Protein AF-A0A8R1EJT0-F1 (afdb_monomer_lite)

Sequence (154 aa):
MTALSTNGKTTNGVEKHENGNHANGTKNETNGTALKPVYYTPPQNLDTFELTLRKHFEDKHNLKFANYREFHRFTCDNYGSFWEDLLKISDVKLHQQYNNVINHNLKINERPKWFNGATLNYTENVIERGVAADVAVLYASMLFLLEEVPTVKI

InterPro domains:
  IPR032387 Acetyl-coenzyme A synthetase, N-terminal domain [PF16177] (68-126)
  IPR042099 ANL, N-terminal domain [G3DSA:3.40.50.12780] (47-143)

Secondary structure (DSSP, 8-state):
----------------------------------PPP------TT---HHHHHHHHHHHHHT---SSHHHHHHHHHHTHHHHHHHHHHHTT---SB--SBS--TT--TTS-PPSSBT-B--HHHHHHTT--TTS-S-----GGGGSS-------

Foldseek 3Di:
DDDDDDDDDDDDDDDDDDDDDDDDDDDDDPPDPPPDDDPDDDDPPDPDPVVVLLVVCCVVVVHDDPDPVRVVVCCVVPVQVSVVVVCVVLVADWPWFAPGQWDPPDDPPDDIDGRHGTDHDPCCSLPVPDDPPDDPDDDDDPVVPPPDDPPPDD

Radius of gyration: 31.58 Å; chains: 1; bounding box: 68×95×69 Å

Organism: Caenorhabditis japonica (NCBI:txid281687)

pLDDT: mean 75.42, std 24.71, range [24.45, 97.25]

Structure (mmCIF, N/CA/C/O backbone):
data_AF-A0A8R1EJT0-F1
#
_entry.id   AF-A0A8R1EJT0-F1
#
loop_
_atom_site.group_PDB
_atom_site.id
_atom_site.type_symbol
_atom_site.label_atom_id
_atom_site.label_alt_id
_atom_site.label_comp_id
_atom_site.label_asym_id
_atom_site.label_entity_id
_atom_site.label_seq_id
_atom_site.pdbx_PDB_ins_code
_atom_site.Cartn_x
_atom_site.Cartn_y
_atom_site.Cartn_z
_atom_site.occupancy
_atom_site.B_iso_or_equiv
_atom_site.auth_seq_id
_atom_site.auth_comp_id
_atom_site.auth_asym_id
_atom_site.auth_atom_id
_atom_site.pdbx_PDB_model_num
ATOM 1 N N . MET A 1 1 ? -24.816 42.296 43.179 1.00 37.84 1 MET A N 1
ATOM 2 C CA . MET A 1 1 ? -23.412 42.510 42.778 1.00 37.84 1 MET A CA 1
ATOM 3 C C . MET A 1 1 ? -23.422 42.816 41.294 1.00 37.84 1 MET A C 1
ATOM 5 O O . MET A 1 1 ? -23.611 41.903 40.505 1.00 37.84 1 MET A O 1
ATOM 9 N N . THR A 1 2 ? -23.337 44.094 40.934 1.00 25.48 2 THR A N 1
ATOM 10 C CA . THR A 1 2 ? -23.424 44.560 39.544 1.00 25.48 2 THR A CA 1
ATOM 11 C C . THR A 1 2 ? -22.158 45.344 39.240 1.00 25.48 2 THR A C 1
ATOM 13 O O . THR A 1 2 ? -21.732 46.162 40.053 1.00 25.48 2 THR A O 1
ATOM 16 N N . ALA A 1 3 ? -21.536 44.999 38.115 1.00 28.27 3 ALA A N 1
ATOM 17 C CA . ALA A 1 3 ? -20.216 45.439 37.692 1.00 28.27 3 ALA A CA 1
ATOM 18 C C . ALA A 1 3 ? -20.128 46.954 37.453 1.00 28.27 3 ALA A C 1
ATOM 20 O O . ALA A 1 3 ? -21.074 47.588 36.985 1.00 28.27 3 ALA A O 1
ATOM 21 N N . LEU A 1 4 ? -18.949 47.494 37.761 1.00 25.73 4 LEU A N 1
ATOM 22 C CA . LEU A 1 4 ? -18.550 48.881 37.583 1.00 25.73 4 LEU A CA 1
ATOM 23 C C . LEU A 1 4 ? -17.597 49.028 36.390 1.00 25.73 4 LEU A C 1
ATOM 25 O O . LEU A 1 4 ? -16.643 48.273 36.242 1.00 25.73 4 LEU A O 1
ATOM 29 N N . SER A 1 5 ? -17.837 50.127 35.680 1.00 30.00 5 SER A N 1
ATOM 30 C CA . SER A 1 5 ? -16.864 51.083 35.148 1.00 30.00 5 SER A CA 1
ATOM 31 C C . SER A 1 5 ? -16.135 50.811 33.827 1.00 30.00 5 SER A C 1
ATOM 33 O O . SER A 1 5 ? -15.171 50.066 33.701 1.00 30.00 5 SER A O 1
ATOM 35 N N . THR A 1 6 ? -16.596 51.624 32.886 1.00 28.89 6 THR A N 1
ATOM 36 C CA . THR A 1 6 ? -16.043 52.183 31.654 1.00 28.89 6 THR A CA 1
ATOM 37 C C . THR A 1 6 ? -14.647 52.837 31.717 1.00 28.89 6 THR A C 1
ATOM 39 O O . THR A 1 6 ? -14.266 53.385 32.750 1.00 28.89 6 THR A O 1
ATOM 42 N N . ASN A 1 7 ? -14.063 52.955 30.508 1.00 30.73 7 ASN A N 1
ATOM 43 C CA . ASN A 1 7 ? -13.291 54.071 29.905 1.00 30.73 7 ASN A CA 1
ATOM 44 C C . ASN A 1 7 ? -11.773 53.917 29.690 1.00 30.73 7 ASN A C 1
ATOM 46 O O . ASN A 1 7 ? -11.015 53.674 30.620 1.00 30.73 7 ASN A O 1
ATOM 50 N N . GLY A 1 8 ? -11.340 54.249 28.460 1.00 29.20 8 GLY A N 1
ATOM 51 C CA . GLY A 1 8 ? -9.993 54.762 28.169 1.00 29.20 8 GLY A CA 1
ATOM 52 C C . GLY A 1 8 ? -9.434 54.382 26.791 1.00 29.20 8 GLY A C 1
ATOM 53 O O . GLY A 1 8 ? -9.076 53.237 26.569 1.00 29.20 8 GLY A O 1
ATOM 54 N N . LYS A 1 9 ? -9.333 55.354 25.878 1.00 31.62 9 LYS A N 1
ATOM 55 C CA . LYS A 1 9 ? -8.861 55.277 24.480 1.00 31.62 9 LYS A CA 1
ATOM 56 C C . LYS A 1 9 ? -7.636 56.187 24.324 1.00 31.62 9 LYS A C 1
ATOM 58 O O . LYS A 1 9 ? -7.775 57.326 24.740 1.00 31.62 9 LYS A O 1
ATOM 63 N N . THR A 1 10 ? -6.558 55.750 23.656 1.00 26.84 10 THR A N 1
ATOM 64 C CA . THR A 1 10 ? -5.553 56.562 22.899 1.00 26.84 10 THR A CA 1
ATOM 65 C C . THR A 1 10 ? -4.544 55.605 22.216 1.00 26.84 10 THR A C 1
ATOM 67 O O . THR A 1 10 ? -3.967 54.761 22.884 1.00 26.84 10 THR A O 1
ATOM 70 N N . THR A 1 11 ? -4.548 55.416 20.888 1.00 28.81 11 THR A N 1
ATOM 71 C CA . THR A 1 11 ? -3.907 56.159 19.765 1.00 28.81 11 THR A CA 1
ATOM 72 C C . THR A 1 11 ? -2.420 55.867 19.487 1.00 28.81 11 THR A C 1
ATOM 74 O O . THR A 1 11 ? -1.559 56.288 20.246 1.00 28.81 11 THR A O 1
ATOM 77 N N . ASN A 1 12 ? -2.208 55.336 18.270 1.00 25.70 12 ASN A N 1
ATOM 78 C CA . ASN A 1 12 ? -1.212 55.692 17.240 1.00 25.70 12 ASN A CA 1
ATOM 79 C C . ASN A 1 12 ? 0.256 55.239 17.348 1.00 25.70 12 ASN A C 1
ATOM 81 O O . ASN A 1 12 ? 0.935 55.491 18.333 1.00 25.70 12 ASN A O 1
ATOM 85 N N . GLY A 1 13 ? 0.764 54.727 16.216 1.00 26.70 13 GLY A N 1
ATOM 86 C CA . GLY A 1 13 ? 2.193 54.692 15.886 1.00 26.70 13 GLY A CA 1
ATOM 87 C C . GLY A 1 13 ? 2.561 53.631 14.846 1.00 26.70 13 GLY A C 1
ATOM 88 O O . GLY A 1 13 ? 2.848 52.498 15.205 1.00 26.70 13 GLY A O 1
ATOM 89 N N . VAL A 1 14 ? 2.539 53.993 13.562 1.00 35.19 14 VAL A N 1
ATOM 90 C CA . VAL A 1 14 ? 3.123 53.226 12.447 1.00 35.19 14 VAL A CA 1
ATOM 91 C C . VAL A 1 14 ? 4.575 53.668 12.281 1.00 35.19 14 VAL A C 1
ATOM 93 O O . VAL A 1 14 ? 4.779 54.851 12.038 1.00 35.19 14 VAL A O 1
ATOM 96 N N . GLU A 1 15 ? 5.543 52.748 12.290 1.00 28.50 15 GLU A N 1
ATOM 97 C CA . GLU A 1 15 ? 6.862 52.961 11.672 1.00 28.50 15 GLU A CA 1
ATOM 98 C C . GLU A 1 15 ? 7.342 51.687 10.958 1.00 28.50 15 GLU A C 1
ATOM 100 O O . GLU A 1 15 ? 7.392 50.595 11.523 1.00 28.50 15 GLU A O 1
ATOM 105 N N . LYS A 1 16 ? 7.662 51.852 9.670 1.00 33.62 16 LYS A N 1
ATOM 106 C CA . LYS A 1 16 ? 8.432 50.918 8.844 1.00 33.62 16 LYS A CA 1
ATOM 107 C C . LYS A 1 16 ? 9.913 51.236 9.040 1.00 33.62 16 LYS A C 1
ATOM 109 O O . LYS A 1 16 ? 10.261 52.407 8.958 1.00 33.62 16 LYS A O 1
ATOM 114 N N . HIS A 1 17 ? 10.774 50.225 9.134 1.00 30.70 17 HIS A N 1
ATOM 115 C CA . HIS A 1 17 ? 12.192 50.372 8.800 1.00 30.70 17 HIS A CA 1
ATOM 116 C C . HIS A 1 17 ? 12.691 49.165 7.997 1.00 30.70 17 HIS A C 1
ATOM 118 O O . HIS A 1 17 ? 12.421 48.012 8.327 1.00 30.70 17 HIS A O 1
ATOM 124 N N . GLU A 1 18 ? 13.361 49.490 6.893 1.00 24.45 18 GLU A N 1
ATOM 125 C CA . GLU A 1 18 ? 13.979 48.603 5.913 1.00 24.45 18 GLU A CA 1
ATOM 126 C C . GLU A 1 18 ? 15.322 48.019 6.390 1.00 24.45 18 GLU A C 1
ATOM 128 O O . GLU A 1 18 ? 15.986 48.585 7.252 1.00 24.45 18 GLU A O 1
ATOM 133 N N . ASN A 1 19 ? 15.710 46.925 5.723 1.00 28.59 19 ASN A N 1
ATOM 134 C CA . ASN A 1 19 ? 17.057 46.480 5.333 1.00 28.59 19 ASN A CA 1
ATOM 135 C C . ASN A 1 19 ? 18.242 46.548 6.312 1.00 28.59 19 ASN A C 1
ATOM 137 O O . ASN A 1 19 ? 18.721 47.607 6.702 1.00 28.59 19 ASN A O 1
ATOM 141 N N . GLY A 1 20 ? 18.893 45.392 6.471 1.00 26.92 20 GLY A N 1
ATOM 142 C CA . GLY A 1 20 ? 20.286 45.321 6.903 1.00 26.92 20 GLY A CA 1
ATOM 143 C C . GLY A 1 20 ? 20.813 43.892 6.966 1.00 26.92 20 GLY A C 1
ATOM 144 O O . GLY A 1 20 ? 20.630 43.204 7.964 1.00 26.92 20 GLY A O 1
ATOM 145 N N . ASN A 1 21 ? 21.496 43.454 5.906 1.00 37.09 21 ASN A N 1
ATOM 146 C CA . ASN A 1 21 ? 22.377 42.288 5.936 1.00 37.09 21 ASN A CA 1
ATOM 147 C C . ASN A 1 21 ? 23.442 42.470 7.028 1.00 37.09 21 ASN A C 1
ATOM 149 O O . ASN A 1 21 ? 24.208 43.429 6.969 1.00 37.09 21 ASN A O 1
ATOM 153 N N . HIS A 1 22 ? 23.566 41.514 7.949 1.00 33.09 22 HIS A N 1
ATOM 154 C CA . HIS A 1 22 ? 24.769 41.360 8.764 1.00 33.09 22 HIS A CA 1
ATOM 155 C C . HIS A 1 22 ? 25.346 39.959 8.586 1.00 33.09 22 HIS A C 1
ATOM 157 O O . HIS A 1 22 ? 24.772 38.951 8.995 1.00 33.09 22 HIS A O 1
ATOM 163 N N . ALA A 1 23 ? 26.502 39.935 7.927 1.00 29.17 23 ALA A N 1
ATOM 164 C CA . ALA A 1 23 ? 27.383 38.794 7.816 1.00 29.17 23 ALA A CA 1
ATOM 165 C C . ALA A 1 23 ? 27.968 38.397 9.184 1.00 29.17 23 ALA A C 1
ATOM 167 O O . ALA A 1 23 ? 28.240 39.248 10.027 1.00 29.17 23 ALA A O 1
ATOM 168 N N . ASN A 1 24 ? 28.192 37.088 9.323 1.00 31.44 24 ASN A N 1
ATOM 169 C CA . ASN A 1 24 ? 29.174 36.396 10.160 1.00 31.44 24 ASN A CA 1
ATOM 170 C C . ASN A 1 24 ? 29.515 36.981 11.542 1.00 31.44 24 ASN A C 1
ATOM 172 O O . ASN A 1 24 ? 30.396 37.823 11.695 1.00 31.44 24 ASN A O 1
ATOM 176 N N . GLY A 1 25 ? 28.938 36.354 12.568 1.00 29.42 25 GLY A N 1
ATOM 177 C CA . GLY A 1 25 ? 29.491 36.305 13.915 1.00 29.42 25 GLY A CA 1
ATOM 178 C C . GLY A 1 25 ? 29.715 34.855 14.326 1.00 29.42 25 GLY A C 1
ATOM 179 O O . GLY A 1 25 ? 28.803 34.201 14.823 1.00 29.42 25 GLY A O 1
ATOM 180 N N . THR A 1 26 ? 30.932 34.359 14.111 1.00 38.00 26 THR A N 1
ATOM 181 C CA . THR A 1 26 ? 31.453 33.114 14.679 1.00 38.00 26 THR A CA 1
ATOM 182 C C . THR A 1 26 ? 31.244 33.104 16.193 1.00 38.00 26 THR A C 1
ATOM 184 O O . THR A 1 26 ? 31.891 33.858 16.919 1.00 38.00 26 THR A O 1
ATOM 187 N N . LYS A 1 27 ? 30.385 32.210 16.686 1.00 33.44 27 LYS A N 1
ATOM 188 C CA . LYS A 1 27 ? 30.494 31.670 18.042 1.00 33.44 27 LYS A CA 1
ATOM 189 C C . LYS A 1 27 ? 30.604 30.159 17.927 1.00 33.44 27 LYS A C 1
ATOM 191 O O . LYS A 1 27 ? 29.633 29.454 17.680 1.00 33.44 27 LYS A O 1
ATOM 196 N N . ASN A 1 28 ? 31.849 29.710 18.035 1.00 39.47 28 ASN A N 1
ATOM 197 C CA . ASN A 1 28 ? 32.220 28.318 18.188 1.00 39.47 28 ASN A CA 1
ATOM 198 C C . ASN A 1 28 ? 31.684 27.833 19.534 1.00 39.47 28 ASN A C 1
ATOM 200 O O . ASN A 1 28 ? 32.289 28.095 20.571 1.00 39.47 28 ASN A O 1
ATOM 204 N N . GLU A 1 29 ? 30.563 27.123 19.516 1.00 35.47 29 GLU A N 1
ATOM 205 C CA . GLU A 1 29 ? 30.185 26.246 20.615 1.00 35.47 29 GLU A CA 1
ATOM 206 C C . GLU A 1 29 ? 30.567 24.824 20.216 1.00 35.47 29 GLU A C 1
ATOM 208 O O . GLU A 1 29 ? 29.849 24.106 19.521 1.00 35.47 29 GLU A O 1
ATOM 213 N N . THR A 1 30 ? 31.777 24.441 20.622 1.00 43.94 30 THR A N 1
ATOM 214 C CA . THR A 1 30 ? 32.255 23.061 20.652 1.00 43.94 30 THR A CA 1
ATOM 215 C C . THR A 1 30 ? 31.395 22.249 21.615 1.00 43.94 30 THR A C 1
ATOM 217 O O . THR A 1 30 ? 31.773 22.028 22.760 1.00 43.94 30 THR A O 1
ATOM 220 N N . ASN A 1 31 ? 30.247 21.777 21.140 1.00 40.84 31 ASN A N 1
ATOM 221 C CA . ASN A 1 31 ? 29.556 20.636 21.721 1.00 40.84 31 ASN A CA 1
ATOM 222 C C . ASN A 1 31 ? 29.753 19.460 20.771 1.00 40.84 31 ASN A C 1
ATOM 224 O O . ASN A 1 31 ? 29.062 19.317 19.762 1.00 40.84 31 ASN A O 1
ATOM 228 N N . GLY A 1 32 ? 30.775 18.660 21.085 1.00 49.31 32 GLY A N 1
ATOM 229 C CA . GLY A 1 32 ? 31.152 17.449 20.370 1.00 49.31 32 GLY A CA 1
ATOM 230 C C . GLY A 1 32 ? 30.009 16.445 20.338 1.00 49.31 32 GLY A C 1
ATOM 231 O O . GLY A 1 32 ? 29.935 15.536 21.156 1.00 49.31 32 GLY A O 1
ATOM 232 N N . THR A 1 33 ? 29.134 16.588 19.352 1.00 49.78 33 THR A N 1
ATOM 233 C CA . THR A 1 33 ? 28.289 15.496 18.892 1.00 49.78 33 THR A CA 1
ATOM 234 C C . THR A 1 33 ? 29.097 14.834 17.793 1.00 49.78 33 THR A C 1
ATOM 236 O O . THR A 1 33 ? 29.137 15.341 16.674 1.00 49.78 33 THR A O 1
ATOM 239 N N . ALA A 1 34 ? 29.837 13.774 18.128 1.00 62.59 34 ALA A N 1
ATOM 240 C CA . ALA A 1 34 ? 30.530 12.970 17.129 1.00 62.59 34 ALA A CA 1
ATOM 241 C C . ALA A 1 34 ? 29.532 12.655 16.005 1.00 62.59 34 ALA A C 1
ATOM 243 O O . ALA A 1 34 ? 28.503 12.018 16.250 1.00 62.59 34 ALA A O 1
ATOM 244 N N . LEU A 1 35 ? 29.782 13.194 14.806 1.00 67.75 35 LEU A N 1
ATOM 245 C CA . LEU A 1 35 ? 28.913 12.984 13.655 1.00 67.75 35 LEU A CA 1
ATOM 246 C C . LEU A 1 35 ? 28.804 11.473 13.458 1.00 67.75 35 LEU A C 1
ATOM 248 O O . LEU A 1 35 ? 29.816 10.796 13.269 1.00 67.75 35 LEU A O 1
ATOM 252 N N . LYS A 1 36 ? 27.585 10.934 13.578 1.00 76.62 36 LYS A N 1
ATOM 253 C CA . LYS A 1 36 ? 27.348 9.509 13.337 1.00 76.62 36 LYS A CA 1
ATOM 254 C C . LYS A 1 36 ? 27.870 9.184 11.934 1.00 76.62 36 LYS A C 1
ATOM 256 O O . LYS A 1 36 ? 27.501 9.905 11.003 1.00 76.62 36 LYS A O 1
ATOM 261 N N . PRO A 1 37 ? 28.710 8.149 11.762 1.00 81.00 37 PRO A N 1
ATOM 262 C CA . PRO A 1 37 ? 29.232 7.821 10.447 1.00 81.00 37 PRO A CA 1
ATOM 263 C C . PRO A 1 37 ? 28.065 7.477 9.519 1.00 81.00 37 PRO A C 1
ATOM 265 O O . PRO A 1 37 ? 27.241 6.612 9.818 1.00 81.00 37 PRO A O 1
ATOM 268 N N . VAL A 1 38 ? 27.978 8.196 8.402 1.00 86.88 38 VAL A N 1
ATOM 269 C CA . VAL A 1 38 ? 27.057 7.865 7.316 1.00 86.88 38 VAL A CA 1
ATOM 270 C C . VAL A 1 38 ? 27.679 6.698 6.562 1.00 86.88 38 VAL A C 1
ATOM 272 O O . VAL A 1 38 ? 28.708 6.855 5.913 1.00 86.88 38 VAL A O 1
ATOM 275 N N . TYR A 1 39 ? 27.080 5.516 6.689 1.00 91.12 39 TYR A N 1
ATOM 276 C CA . TYR A 1 39 ? 27.604 4.294 6.072 1.00 91.12 39 TYR A CA 1
ATOM 277 C C . TYR A 1 39 ? 27.327 4.217 4.566 1.00 91.12 39 TYR A C 1
ATOM 279 O O . TYR A 1 39 ? 28.081 3.586 3.833 1.00 91.12 39 TYR A O 1
ATOM 287 N N . TYR A 1 40 ? 26.246 4.846 4.104 1.00 90.25 40 TYR A N 1
ATOM 288 C CA . TYR A 1 40 ? 25.827 4.834 2.709 1.00 90.25 40 TYR A CA 1
ATOM 289 C C . TYR A 1 40 ? 24.906 6.019 2.421 1.00 90.25 40 TYR A C 1
ATOM 291 O O . TYR A 1 40 ? 24.058 6.361 3.249 1.00 90.25 40 TYR A O 1
ATOM 299 N N . THR A 1 41 ? 25.039 6.590 1.225 1.00 87.19 41 THR A N 1
ATOM 300 C CA . THR A 1 41 ? 24.125 7.605 0.700 1.00 87.19 41 THR A CA 1
ATOM 301 C C . THR A 1 41 ? 23.587 7.122 -0.642 1.00 87.19 41 THR A C 1
ATOM 303 O O . THR A 1 41 ? 24.387 6.817 -1.531 1.00 87.19 41 THR A O 1
ATOM 306 N N . PRO A 1 42 ? 22.258 7.047 -0.816 1.00 86.50 42 PRO A N 1
ATOM 307 C CA . PRO A 1 42 ? 21.681 6.650 -2.088 1.00 86.50 42 PRO A CA 1
ATOM 308 C C . PRO A 1 42 ? 21.972 7.698 -3.179 1.00 86.50 42 PRO A C 1
ATOM 310 O O . PRO A 1 42 ? 22.068 8.897 -2.884 1.00 86.50 42 PRO A O 1
ATOM 313 N N . PRO A 1 43 ? 22.103 7.274 -4.447 1.00 87.50 43 PRO A N 1
ATOM 314 C CA . PRO A 1 43 ? 22.230 8.199 -5.567 1.00 87.50 43 PRO A CA 1
ATOM 315 C C . PRO A 1 43 ? 21.010 9.130 -5.662 1.00 87.50 43 PRO A C 1
ATOM 317 O O . PRO A 1 43 ? 19.888 8.743 -5.349 1.00 87.50 43 PRO A O 1
ATOM 320 N N . GLN A 1 44 ? 21.238 10.377 -6.083 1.00 79.88 44 GLN A N 1
ATOM 321 C CA . GLN A 1 44 ? 20.235 11.453 -6.009 1.00 79.88 44 GLN A CA 1
ATOM 322 C C . GLN A 1 44 ? 19.108 11.337 -7.048 1.00 79.88 44 GLN A C 1
ATOM 324 O O . GLN A 1 44 ? 18.016 11.844 -6.823 1.00 79.88 44 GLN A O 1
ATOM 329 N N . ASN A 1 45 ? 19.354 10.647 -8.164 1.00 82.25 45 ASN A N 1
ATOM 330 C CA . ASN A 1 45 ? 18.430 10.569 -9.302 1.00 82.25 45 ASN A CA 1
ATOM 331 C C . ASN A 1 45 ? 17.723 9.211 -9.378 1.00 82.25 45 ASN A C 1
ATOM 333 O O . ASN A 1 45 ? 17.574 8.641 -10.457 1.00 82.25 45 ASN A O 1
ATOM 337 N N . LEU A 1 46 ? 17.356 8.650 -8.227 1.00 83.12 46 LEU A N 1
ATOM 338 C CA . LEU A 1 46 ? 16.586 7.415 -8.196 1.00 83.12 46 LEU A CA 1
ATOM 339 C C . LEU A 1 46 ? 15.117 7.725 -8.440 1.00 83.12 46 LEU A C 1
ATOM 341 O O . LEU A 1 46 ? 14.511 8.469 -7.674 1.00 83.12 46 LEU A O 1
ATOM 345 N N . ASP A 1 47 ? 14.545 7.102 -9.464 1.00 85.25 47 ASP A N 1
ATOM 346 C CA . ASP A 1 47 ? 13.099 6.962 -9.555 1.00 85.25 47 ASP A CA 1
ATOM 347 C C . ASP A 1 47 ? 12.691 5.763 -8.700 1.00 85.25 47 ASP A C 1
ATOM 349 O O . ASP A 1 47 ? 12.930 4.605 -9.049 1.00 85.25 47 ASP A O 1
ATOM 353 N N . THR A 1 48 ? 12.178 6.048 -7.506 1.00 89.50 48 THR A N 1
ATOM 354 C CA . THR A 1 48 ? 11.703 5.014 -6.594 1.00 89.50 48 THR A CA 1
ATOM 355 C C . THR A 1 48 ? 10.186 4.985 -6.603 1.00 89.50 48 THR A C 1
ATOM 357 O O . THR A 1 48 ? 9.507 6.008 -6.734 1.00 89.50 48 THR A O 1
ATOM 360 N N . PHE A 1 49 ? 9.635 3.797 -6.364 1.00 88.69 49 PHE A N 1
ATOM 361 C CA . PHE A 1 49 ? 8.198 3.656 -6.176 1.00 88.69 49 PHE A CA 1
ATOM 362 C C . PHE A 1 49 ? 7.684 4.516 -5.009 1.00 88.69 49 PHE A C 1
ATOM 364 O O . PHE A 1 49 ? 6.570 5.021 -5.080 1.00 88.69 49 PHE A O 1
ATOM 371 N N . GLU A 1 50 ? 8.498 4.755 -3.969 1.00 90.56 50 GLU A N 1
ATOM 372 C CA . GLU A 1 50 ? 8.136 5.673 -2.880 1.00 90.56 50 GLU A CA 1
ATOM 373 C C . GLU A 1 50 ? 7.912 7.100 -3.379 1.00 90.56 50 GLU A C 1
ATOM 375 O O . GLU A 1 50 ? 6.916 7.702 -2.992 1.00 90.56 50 GLU A O 1
ATOM 380 N N . LEU A 1 51 ? 8.769 7.628 -4.259 1.00 90.12 51 LEU A N 1
ATOM 381 C CA . LEU A 1 51 ? 8.602 8.978 -4.808 1.00 90.12 51 LE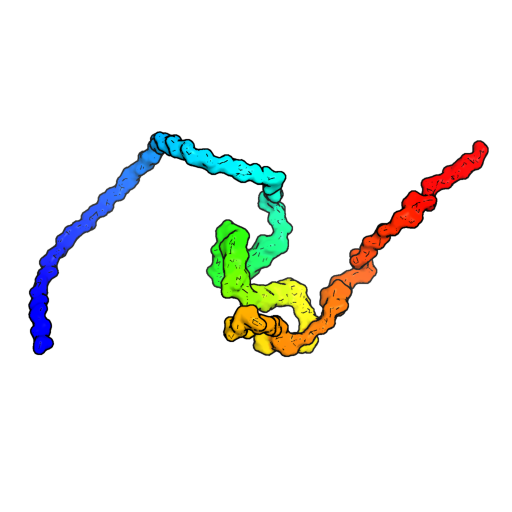U A CA 1
ATOM 382 C C . LEU A 1 51 ? 7.331 9.086 -5.651 1.00 90.12 51 LEU A C 1
ATOM 384 O O . LEU A 1 51 ? 6.581 10.055 -5.520 1.00 90.12 51 LEU A O 1
ATOM 388 N N . THR A 1 52 ? 7.065 8.072 -6.477 1.00 89.75 52 THR A N 1
ATOM 389 C CA . THR A 1 52 ? 5.840 7.992 -7.284 1.00 89.75 52 THR A CA 1
ATOM 390 C C . THR A 1 52 ? 4.597 7.917 -6.397 1.00 89.75 52 THR A C 1
ATOM 392 O O . THR A 1 52 ? 3.644 8.673 -6.591 1.00 89.75 52 THR A O 1
ATOM 395 N N . LEU A 1 53 ? 4.626 7.057 -5.376 1.00 90.31 53 LEU A N 1
ATOM 396 C CA . LEU A 1 53 ? 3.544 6.901 -4.412 1.00 90.31 53 LEU A CA 1
ATOM 397 C C . LEU A 1 53 ? 3.307 8.209 -3.650 1.00 90.31 53 LEU A C 1
ATOM 399 O O . LEU A 1 53 ? 2.184 8.701 -3.603 1.00 90.31 53 LEU A O 1
ATOM 403 N N . ARG A 1 54 ? 4.366 8.818 -3.109 1.00 91.75 54 ARG A N 1
ATOM 404 C CA . ARG A 1 54 ? 4.294 10.082 -2.373 1.00 91.75 54 ARG A CA 1
ATOM 405 C C . ARG A 1 54 ? 3.672 11.181 -3.226 1.00 91.75 54 ARG A C 1
ATOM 407 O O . ARG A 1 54 ? 2.760 11.849 -2.754 1.00 91.75 54 ARG A O 1
ATOM 414 N N . LYS A 1 55 ? 4.095 11.319 -4.486 1.00 90.94 55 LYS A N 1
ATOM 415 C CA . LYS A 1 55 ? 3.521 12.292 -5.424 1.00 90.94 55 LYS A CA 1
ATOM 416 C C . LYS A 1 55 ? 2.029 12.049 -5.671 1.00 90.94 55 LYS A C 1
ATOM 418 O O . LYS A 1 55 ? 1.253 12.995 -5.636 1.00 90.94 55 LYS A O 1
ATOM 423 N N . HIS A 1 56 ? 1.613 10.793 -5.843 1.00 90.50 56 HIS A N 1
ATOM 424 C CA . HIS A 1 56 ? 0.195 10.454 -5.979 1.00 90.50 56 HIS A CA 1
ATOM 425 C C . HIS A 1 56 ? -0.628 10.921 -4.765 1.00 90.50 56 HIS A C 1
ATOM 427 O O . HIS A 1 56 ? -1.700 11.503 -4.928 1.00 90.50 56 HIS A O 1
ATOM 433 N N . PHE A 1 57 ? -0.116 10.718 -3.546 1.00 90.81 57 PHE A N 1
ATOM 434 C CA . PHE A 1 57 ? -0.778 11.188 -2.324 1.00 90.81 57 PHE A CA 1
ATOM 435 C C . PHE A 1 57 ? -0.773 12.715 -2.188 1.00 90.81 57 PHE A C 1
ATOM 437 O O . PHE A 1 57 ? -1.776 13.284 -1.760 1.00 90.81 57 PHE A O 1
ATOM 444 N N . GLU A 1 58 ? 0.320 13.384 -2.557 1.00 92.81 58 GLU A N 1
ATOM 445 C CA . GLU A 1 58 ? 0.390 14.849 -2.596 1.00 92.81 58 GLU A CA 1
ATOM 446 C C . GLU A 1 58 ? -0.688 15.438 -3.505 1.00 92.81 58 GLU A C 1
ATOM 448 O O . GLU A 1 58 ? -1.424 16.332 -3.088 1.00 92.81 58 GLU A O 1
ATOM 453 N N . ASP A 1 59 ? -0.818 14.896 -4.715 1.00 91.81 59 ASP A N 1
ATOM 454 C CA . ASP A 1 59 ? -1.775 15.370 -5.710 1.00 91.81 59 ASP A CA 1
ATOM 455 C C . ASP A 1 59 ? -3.219 15.075 -5.271 1.00 91.81 59 ASP A C 1
ATOM 457 O O . ASP A 1 59 ? -4.095 15.933 -5.381 1.00 91.81 59 ASP A O 1
ATOM 461 N N . LYS A 1 60 ? -3.471 13.890 -4.700 1.00 88.75 60 LYS A N 1
ATOM 462 C CA . LYS A 1 60 ? -4.805 13.490 -4.236 1.00 88.75 60 LYS A CA 1
ATOM 463 C C . LYS A 1 60 ? -5.291 14.292 -3.026 1.00 88.75 60 LYS A C 1
ATOM 465 O O . LYS A 1 60 ? -6.467 14.644 -2.957 1.00 88.75 60 LYS A O 1
ATOM 470 N N . HIS A 1 61 ? -4.415 14.548 -2.055 1.00 84.31 61 HIS A N 1
ATOM 471 C CA . HIS A 1 61 ? -4.774 15.236 -0.810 1.00 84.31 61 HIS A CA 1
ATOM 472 C C . HIS A 1 61 ? -4.475 16.739 -0.833 1.00 84.31 61 HIS A C 1
ATOM 474 O O . HIS A 1 61 ? -4.765 17.423 0.147 1.00 84.31 61 HIS A O 1
ATOM 480 N N . ASN A 1 62 ? -3.925 17.256 -1.938 1.00 89.44 62 ASN A N 1
ATOM 481 C CA . ASN A 1 62 ? -3.437 18.629 -2.065 1.00 89.44 62 ASN A CA 1
ATOM 482 C C . ASN A 1 62 ? -2.448 18.998 -0.939 1.00 89.44 62 ASN A C 1
ATOM 484 O O . ASN A 1 62 ? -2.540 20.055 -0.313 1.00 89.44 62 ASN A O 1
ATOM 488 N N . LEU A 1 63 ? -1.521 18.079 -0.659 1.00 89.69 63 LEU A N 1
ATOM 489 C CA . LEU A 1 63 ? -0.478 18.204 0.360 1.00 89.69 63 LEU A CA 1
ATOM 490 C C . LEU A 1 63 ? 0.904 18.228 -0.299 1.00 89.69 63 LEU A C 1
ATOM 492 O O . LEU A 1 63 ? 1.070 17.827 -1.449 1.00 89.69 63 LEU A O 1
ATOM 496 N N . LYS A 1 64 ? 1.913 18.694 0.436 1.00 92.19 64 LYS A N 1
ATOM 497 C CA . LYS A 1 64 ? 3.324 18.608 0.041 1.00 92.19 64 LYS A CA 1
ATOM 498 C C . LYS A 1 64 ? 4.128 18.077 1.216 1.00 92.19 64 LYS A C 1
ATOM 500 O O . LYS A 1 64 ? 4.000 18.606 2.318 1.00 92.19 64 LYS A O 1
ATOM 505 N N . PHE A 1 65 ? 4.939 17.051 0.982 1.00 93.12 65 PHE A N 1
ATOM 506 C CA . PHE A 1 65 ? 5.809 16.463 1.996 1.00 93.12 65 PHE A CA 1
ATOM 507 C C . PHE A 1 65 ? 7.256 16.863 1.707 1.00 93.12 65 PHE A C 1
ATOM 509 O O . PHE A 1 65 ? 7.782 16.581 0.630 1.00 93.12 65 PHE A O 1
ATOM 516 N N . ALA A 1 66 ? 7.935 17.496 2.664 1.00 90.44 66 ALA A N 1
ATOM 517 C CA . ALA A 1 66 ? 9.308 17.957 2.445 1.00 90.44 66 ALA A CA 1
ATOM 518 C C . ALA A 1 66 ? 10.326 16.804 2.454 1.00 90.44 66 ALA A C 1
ATOM 520 O O . ALA A 1 66 ? 11.415 16.912 1.892 1.00 90.44 66 ALA A O 1
ATOM 521 N N . ASN A 1 67 ? 10.003 15.702 3.133 1.00 89.81 67 ASN A N 1
ATOM 522 C CA . ASN A 1 67 ? 10.896 14.564 3.319 1.00 89.81 67 ASN A CA 1
ATOM 523 C C . ASN A 1 67 ? 10.111 13.275 3.621 1.00 89.81 67 ASN A C 1
ATOM 525 O O . ASN A 1 67 ? 8.928 13.301 3.961 1.00 89.81 67 ASN A O 1
ATOM 529 N N . TYR A 1 68 ? 10.805 12.134 3.559 1.00 91.00 68 TYR A N 1
ATOM 530 C CA . TYR A 1 68 ? 10.227 10.821 3.867 1.00 91.00 68 TYR A CA 1
ATOM 531 C C . TYR A 1 68 ? 9.599 10.749 5.268 1.00 91.00 68 TYR A C 1
ATOM 533 O O . TYR A 1 68 ? 8.596 10.072 5.458 1.00 91.00 68 TYR A O 1
ATOM 541 N N . ARG A 1 69 ? 10.161 11.446 6.267 1.00 94.56 69 ARG A N 1
ATOM 542 C CA . ARG A 1 69 ? 9.656 11.394 7.649 1.00 94.56 69 ARG A CA 1
ATOM 543 C C . ARG A 1 69 ? 8.259 12.003 7.757 1.00 94.56 69 ARG A C 1
ATOM 545 O O . ARG A 1 69 ? 7.432 11.458 8.482 1.00 94.56 69 ARG A O 1
ATOM 552 N N . GLU A 1 70 ? 8.004 13.103 7.058 1.00 94.00 70 GLU A N 1
ATOM 553 C CA . GLU A 1 70 ? 6.677 13.722 6.994 1.00 94.00 70 GLU A CA 1
ATOM 554 C C . GLU A 1 70 ? 5.676 12.827 6.273 1.00 94.00 70 GLU A C 1
ATOM 556 O O . GLU A 1 70 ? 4.588 12.592 6.797 1.00 94.00 70 GLU A O 1
ATOM 561 N N . PHE A 1 71 ? 6.068 12.254 5.132 1.00 94.62 71 PHE A N 1
ATOM 562 C CA . PHE A 1 71 ? 5.221 11.301 4.419 1.00 94.62 71 PHE A CA 1
ATOM 563 C C . PHE A 1 71 ? 4.893 10.080 5.289 1.00 94.62 71 PHE A C 1
ATOM 565 O O . PHE A 1 71 ? 3.729 9.747 5.473 1.00 94.62 71 PHE A O 1
ATOM 572 N N . HIS A 1 72 ? 5.893 9.470 5.925 1.00 95.25 72 HIS A N 1
ATOM 573 C CA . HIS A 1 72 ? 5.702 8.349 6.845 1.00 95.25 72 HIS A CA 1
ATOM 574 C C . HIS A 1 72 ? 4.803 8.711 8.036 1.00 95.25 72 HIS A C 1
ATOM 576 O O . HIS A 1 72 ? 3.963 7.917 8.449 1.00 95.25 72 HIS A O 1
ATOM 582 N N . ARG A 1 73 ? 4.952 9.911 8.614 1.00 95.44 73 ARG A N 1
ATOM 583 C CA . ARG A 1 73 ? 4.048 10.376 9.676 1.00 95.44 73 ARG A CA 1
ATOM 584 C C . ARG A 1 73 ? 2.610 10.414 9.167 1.00 95.44 73 ARG A C 1
ATOM 586 O O . ARG A 1 73 ? 1.731 9.868 9.822 1.00 95.44 73 ARG A O 1
ATOM 593 N N . PHE A 1 74 ? 2.395 10.987 7.987 1.00 94.19 74 PHE A N 1
ATOM 594 C CA . PHE A 1 74 ? 1.079 11.043 7.367 1.00 94.19 74 PHE A CA 1
ATOM 595 C C . PHE A 1 74 ? 0.480 9.649 7.132 1.00 94.19 74 PHE A C 1
ATOM 597 O O . PHE A 1 74 ? -0.692 9.453 7.452 1.00 94.19 74 PHE A O 1
ATOM 604 N N . THR A 1 75 ? 1.257 8.675 6.638 1.00 95.25 75 THR A N 1
ATOM 605 C CA . THR A 1 75 ? 0.757 7.305 6.419 1.00 95.25 75 THR A CA 1
ATOM 606 C C . THR A 1 75 ? 0.426 6.589 7.728 1.00 95.25 75 THR A C 1
ATOM 608 O O . THR A 1 75 ? -0.531 5.818 7.774 1.00 95.25 75 THR A O 1
ATOM 611 N N . CYS A 1 76 ? 1.161 6.866 8.809 1.00 94.69 76 CYS A N 1
ATOM 612 C CA . CYS A 1 76 ? 0.833 6.363 10.142 1.00 94.69 76 CYS A CA 1
ATOM 613 C C . CYS A 1 76 ? -0.416 7.017 10.733 1.00 94.69 76 CYS A C 1
ATOM 615 O O . CYS A 1 76 ? -1.201 6.329 11.376 1.00 94.69 76 CYS A O 1
ATOM 617 N N . ASP A 1 77 ? -0.605 8.319 10.535 1.00 94.25 77 ASP A N 1
ATOM 618 C CA . ASP A 1 77 ? -1.734 9.051 11.113 1.00 94.25 77 ASP A CA 1
ATOM 619 C C . ASP A 1 77 ? -3.032 8.796 10.318 1.00 94.25 77 ASP A C 1
ATOM 621 O O . ASP A 1 77 ? -4.120 8.761 10.889 1.00 94.25 77 ASP A O 1
ATOM 625 N N . ASN A 1 78 ? -2.921 8.535 9.009 1.00 93.00 78 ASN A N 1
ATOM 626 C CA . ASN A 1 78 ? -4.035 8.318 8.076 1.00 93.00 78 ASN A CA 1
ATOM 627 C C . ASN A 1 78 ? -4.015 6.906 7.466 1.00 93.00 78 ASN A C 1
ATOM 629 O O . ASN A 1 78 ? -4.272 6.720 6.275 1.00 93.00 78 ASN A O 1
ATOM 633 N N . TYR A 1 79 ? -3.710 5.897 8.284 1.00 93.75 79 TYR A N 1
ATOM 634 C CA . TYR A 1 79 ? -3.479 4.523 7.826 1.00 93.75 79 TYR A CA 1
ATOM 635 C C . TYR A 1 79 ? -4.651 3.915 7.044 1.00 93.75 79 TYR A C 1
ATOM 637 O O . TYR A 1 79 ? -4.419 3.193 6.081 1.00 93.75 79 TYR A O 1
ATOM 645 N N . GLY A 1 80 ? -5.902 4.210 7.412 1.00 94.31 80 GLY A N 1
ATOM 646 C CA . GLY A 1 80 ? -7.079 3.701 6.696 1.00 94.31 80 GLY A CA 1
ATOM 647 C C . GLY A 1 80 ? -7.094 4.152 5.233 1.00 94.31 80 GLY A C 1
ATOM 648 O O . GLY A 1 80 ? -7.044 3.321 4.330 1.00 94.31 80 GLY A O 1
ATOM 649 N N . SER A 1 81 ? -7.075 5.467 5.008 1.00 92.31 81 SER A N 1
ATOM 650 C CA . SER A 1 81 ? -7.048 6.059 3.665 1.00 92.31 81 SER A CA 1
ATOM 651 C C . SER A 1 81 ? -5.801 5.650 2.881 1.00 92.31 81 SER A C 1
ATOM 653 O O . SER A 1 81 ? -5.889 5.330 1.699 1.00 92.31 81 SER A O 1
ATOM 655 N N . PHE A 1 82 ? -4.643 5.604 3.548 1.00 94.06 82 PHE A N 1
ATOM 656 C CA . PHE A 1 82 ? -3.390 5.186 2.927 1.00 94.06 82 PHE A CA 1
ATOM 657 C C . PHE A 1 82 ? -3.473 3.765 2.354 1.00 94.06 82 PHE A C 1
ATOM 659 O O . PHE A 1 82 ? -3.143 3.553 1.189 1.00 94.06 82 PHE A O 1
ATOM 666 N N . TRP A 1 83 ? -3.933 2.793 3.147 1.00 94.81 83 TRP A N 1
ATOM 667 C CA . TRP A 1 83 ? -4.042 1.406 2.689 1.00 94.81 83 TRP A CA 1
ATOM 668 C C . TRP A 1 83 ? -5.113 1.228 1.612 1.00 94.81 83 TRP A C 1
ATOM 670 O O . TRP A 1 83 ? -4.935 0.404 0.716 1.00 94.81 83 TRP A O 1
ATOM 680 N N . GLU A 1 84 ? -6.196 2.005 1.660 1.00 94.88 84 GLU A N 1
ATOM 681 C CA . GLU A 1 84 ? -7.214 2.010 0.607 1.00 94.88 84 GLU A CA 1
ATOM 682 C C . GLU A 1 84 ? -6.647 2.443 -0.747 1.00 94.88 84 GLU A C 1
ATOM 684 O O . GLU A 1 84 ? -6.905 1.815 -1.774 1.00 94.88 84 GLU A O 1
ATOM 689 N N . ASP A 1 85 ? -5.854 3.509 -0.750 1.00 92.25 85 ASP A N 1
ATOM 690 C CA . ASP A 1 85 ? -5.230 4.026 -1.962 1.00 92.25 85 ASP A CA 1
ATOM 691 C C . ASP A 1 85 ? -4.118 3.121 -2.456 1.00 92.25 85 ASP A C 1
ATOM 693 O O . ASP A 1 85 ? -4.022 2.863 -3.654 1.00 92.25 85 ASP A O 1
ATOM 697 N N . LEU A 1 86 ? -3.332 2.556 -1.542 1.00 93.19 86 LEU A N 1
ATOM 698 C CA . LEU A 1 86 ? -2.317 1.581 -1.903 1.00 93.19 86 LEU A CA 1
ATOM 699 C C . LEU A 1 86 ? -2.939 0.349 -2.575 1.00 93.19 86 LEU A C 1
ATOM 701 O O . LEU A 1 86 ? -2.396 -0.133 -3.568 1.00 93.19 86 LEU A O 1
ATOM 705 N N . LEU A 1 87 ? -4.094 -0.127 -2.096 1.00 94.19 87 LEU A N 1
ATOM 706 C CA . LEU A 1 87 ? -4.839 -1.216 -2.734 1.00 94.19 87 LEU A CA 1
ATOM 707 C C . LEU A 1 87 ? -5.240 -0.862 -4.178 1.00 94.19 87 LEU A C 1
ATOM 709 O O . LEU A 1 87 ? -5.106 -1.692 -5.073 1.00 94.19 87 LEU A O 1
ATOM 713 N N . LYS A 1 88 ? -5.694 0.376 -4.413 1.00 92.00 88 LYS A N 1
ATOM 714 C CA . LYS A 1 88 ? -6.098 0.859 -5.746 1.00 92.00 88 LYS A CA 1
ATOM 715 C C . LYS A 1 88 ? -4.905 1.023 -6.687 1.00 92.00 88 LYS A C 1
ATOM 717 O O . LYS A 1 88 ? -4.982 0.616 -7.837 1.00 92.00 88 LYS A O 1
ATOM 722 N N . ILE A 1 89 ? -3.798 1.587 -6.203 1.00 91.56 89 ILE A N 1
ATOM 723 C CA . I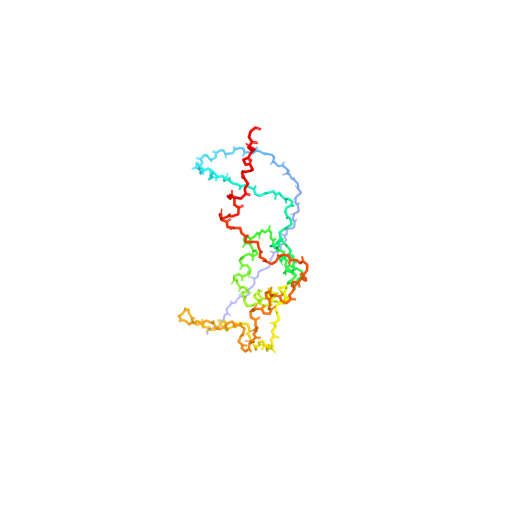LE A 1 89 ? -2.576 1.819 -6.993 1.00 91.56 89 ILE A CA 1
ATOM 724 C C . ILE A 1 89 ? -1.888 0.500 -7.353 1.00 91.56 89 ILE A C 1
ATOM 726 O O . ILE A 1 89 ? -1.369 0.357 -8.455 1.00 91.56 89 ILE A O 1
ATOM 730 N N . SER A 1 90 ? -1.889 -0.465 -6.430 1.00 90.50 90 SER A N 1
ATOM 731 C CA . SER A 1 90 ? -1.403 -1.826 -6.695 1.00 90.50 90 SER A CA 1
ATOM 732 C C . SER A 1 90 ? -2.355 -2.645 -7.568 1.00 90.50 90 SER A C 1
ATOM 734 O O . SER A 1 90 ? -1.990 -3.741 -7.990 1.00 90.50 90 SER A O 1
ATOM 736 N N . ASP A 1 91 ? -3.545 -2.105 -7.857 1.00 92.12 91 ASP A N 1
ATOM 737 C CA . ASP A 1 91 ? -4.548 -2.697 -8.735 1.00 92.12 91 ASP A CA 1
ATOM 738 C C . ASP A 1 91 ? -4.959 -4.111 -8.275 1.00 92.12 91 ASP A C 1
ATOM 740 O O . ASP A 1 91 ? -5.186 -5.025 -9.059 1.00 92.12 91 ASP A O 1
ATOM 744 N N . VAL A 1 92 ? -5.039 -4.341 -6.961 1.00 94.69 92 VAL A N 1
ATOM 745 C CA . VAL A 1 92 ? -5.422 -5.660 -6.436 1.00 94.69 92 VAL A CA 1
ATOM 746 C C . VAL A 1 92 ? -6.861 -5.991 -6.835 1.00 94.69 92 VAL A C 1
ATOM 748 O O . VAL A 1 92 ? -7.809 -5.270 -6.515 1.00 94.69 92 VAL A O 1
ATOM 751 N N . LYS A 1 93 ? -7.033 -7.138 -7.492 1.00 94.56 93 LYS A N 1
ATOM 752 C CA . LYS A 1 93 ? -8.317 -7.667 -7.937 1.00 94.56 93 LYS A CA 1
ATOM 753 C C . LYS A 1 93 ? -9.078 -8.262 -6.758 1.00 94.56 93 LYS A C 1
ATOM 755 O O . LYS A 1 93 ? -8.655 -9.248 -6.145 1.00 94.56 93 LYS A O 1
ATOM 760 N N . LEU A 1 94 ? -10.224 -7.654 -6.465 1.00 96.50 94 LEU A N 1
ATOM 761 C CA . LEU A 1 94 ? -11.181 -8.127 -5.473 1.00 96.50 94 LEU A CA 1
ATOM 762 C C . LEU A 1 94 ? -12.384 -8.772 -6.164 1.00 96.50 94 LEU A C 1
ATOM 764 O O . LEU A 1 94 ? -13.000 -8.170 -7.041 1.00 96.50 94 LEU A O 1
ATOM 768 N N . HIS A 1 95 ? -12.765 -9.966 -5.716 1.00 96.19 95 HIS A N 1
ATOM 769 C CA . HIS A 1 95 ? -14.000 -10.636 -6.142 1.00 96.19 95 HIS A CA 1
ATOM 770 C C . HIS A 1 95 ? -15.234 -10.102 -5.421 1.00 96.19 95 HIS A C 1
ATOM 772 O O . HIS A 1 95 ? -16.319 -10.039 -5.991 1.00 96.19 95 HIS A O 1
ATOM 778 N N . GLN A 1 96 ? -15.055 -9.689 -4.170 1.00 97.06 96 GLN A N 1
ATOM 779 C CA . GLN A 1 96 ? -16.068 -9.007 -3.382 1.00 97.06 96 GLN A CA 1
ATOM 780 C C . GLN A 1 96 ? -15.440 -7.734 -2.833 1.00 97.06 96 GLN A C 1
ATOM 782 O O . GLN A 1 96 ? -14.306 -7.767 -2.351 1.00 97.06 96 GLN A O 1
ATOM 787 N N . GLN A 1 97 ? -16.160 -6.620 -2.935 1.00 96.44 97 GLN A N 1
ATOM 788 C CA . GLN A 1 97 ? -15.698 -5.327 -2.435 1.00 96.44 97 GLN A CA 1
ATOM 789 C C . GLN A 1 97 ? -15.736 -5.282 -0.902 1.00 96.44 97 GLN A C 1
ATOM 791 O O . GLN A 1 97 ? -16.512 -5.997 -0.267 1.00 96.44 97 GLN A O 1
ATOM 796 N N . TYR A 1 98 ? -14.901 -4.429 -0.307 1.00 96.88 98 TYR A N 1
ATOM 797 C CA . TYR A 1 98 ? -14.926 -4.182 1.135 1.00 96.88 98 TYR A CA 1
ATOM 798 C C . TYR A 1 98 ? -16.063 -3.230 1.514 1.00 96.88 98 TYR A C 1
ATOM 800 O O . TYR A 1 98 ? -16.40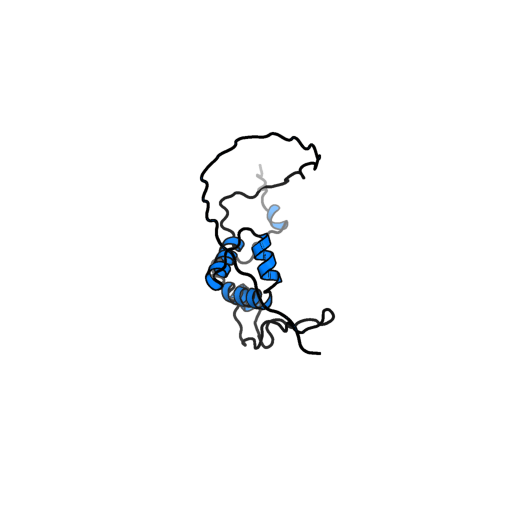2 -2.305 0.781 1.00 96.88 98 TYR A O 1
ATOM 808 N N . ASN A 1 99 ? -16.611 -3.420 2.710 1.00 95.00 99 ASN A N 1
ATOM 809 C CA . ASN A 1 99 ? -17.539 -2.489 3.345 1.00 95.00 99 ASN A CA 1
ATOM 810 C C . ASN A 1 99 ? -16.793 -1.345 4.040 1.00 95.00 99 ASN A C 1
ATOM 812 O O . ASN A 1 99 ? -17.240 -0.202 4.024 1.00 95.00 99 ASN A O 1
ATOM 816 N N . ASN A 1 100 ? -15.654 -1.658 4.660 1.00 94.12 100 ASN A N 1
ATOM 817 C CA . ASN A 1 100 ? -14.786 -0.691 5.317 1.00 94.12 100 ASN A CA 1
ATOM 818 C C . ASN A 1 100 ? -13.335 -1.188 5.328 1.00 94.12 100 ASN A C 1
ATOM 820 O O . ASN A 1 100 ? -13.076 -2.387 5.447 1.00 94.12 100 ASN A O 1
ATOM 824 N N . VAL A 1 101 ? -12.385 -0.258 5.244 1.00 95.44 101 VAL A N 1
ATOM 825 C CA . VAL A 1 101 ? -10.949 -0.580 5.207 1.00 95.44 101 VAL A CA 1
ATOM 826 C C . VAL A 1 101 ? -10.451 -1.052 6.568 1.00 95.44 101 VAL A C 1
ATOM 828 O O . VAL A 1 101 ? -9.780 -2.071 6.657 1.00 95.44 101 VAL A O 1
ATOM 831 N N . ILE A 1 102 ? -10.794 -0.344 7.641 1.00 93.75 102 ILE A N 1
ATOM 832 C CA . ILE A 1 102 ? -10.444 -0.712 9.015 1.00 93.75 102 ILE A CA 1
ATOM 833 C C . ILE A 1 102 ? -11.430 -0.055 9.982 1.00 93.75 102 ILE A C 1
ATOM 835 O O . ILE A 1 102 ? -12.050 0.955 9.655 1.00 93.75 102 ILE A O 1
ATOM 839 N N . ASN A 1 103 ? -11.620 -0.644 11.163 1.00 90.38 103 ASN A N 1
ATOM 840 C CA . ASN A 1 103 ? -12.354 -0.004 12.251 1.00 90.38 103 ASN A CA 1
ATOM 841 C C . ASN A 1 103 ? -11.372 0.746 13.165 1.00 90.38 103 ASN A C 1
ATOM 843 O O . ASN A 1 103 ? -10.604 0.120 13.893 1.00 90.38 103 ASN A O 1
ATOM 847 N N . HIS A 1 104 ? -11.429 2.079 13.137 1.00 87.38 104 HIS A N 1
ATOM 848 C CA . HIS A 1 104 ? -10.566 2.965 13.928 1.00 87.38 104 HIS A CA 1
ATOM 849 C C . HIS A 1 104 ? -10.901 2.995 15.430 1.00 87.38 104 HIS A C 1
ATOM 851 O O . HIS A 1 104 ? -10.111 3.502 16.218 1.00 87.38 104 HIS A O 1
ATOM 857 N N . ASN A 1 105 ? -12.047 2.441 15.837 1.00 89.00 105 ASN A N 1
ATOM 858 C CA . ASN A 1 105 ? -12.518 2.470 17.226 1.00 89.00 105 ASN A CA 1
ATOM 859 C C . ASN A 1 105 ? -12.071 1.251 18.048 1.00 89.00 105 ASN A C 1
ATOM 861 O O . ASN A 1 105 ? -12.526 1.071 19.178 1.00 89.00 105 ASN A O 1
ATOM 865 N N . LEU A 1 106 ? -11.232 0.386 17.475 1.00 87.81 106 LEU A N 1
ATOM 866 C CA . LEU A 1 106 ? -10.764 -0.819 18.146 1.00 87.81 106 LEU A CA 1
ATOM 867 C C . LEU A 1 106 ? -9.709 -0.498 19.203 1.00 87.81 106 LEU A C 1
ATOM 869 O O . LEU A 1 106 ? -8.848 0.366 19.029 1.00 87.81 106 LEU A O 1
ATOM 873 N N . LYS A 1 107 ? -9.775 -1.228 20.312 1.00 87.94 107 LYS A N 1
ATOM 874 C CA . LYS A 1 107 ? -8.800 -1.154 21.398 1.00 87.94 107 LYS A CA 1
ATOM 875 C C . LYS A 1 107 ? -7.492 -1.821 20.985 1.00 87.94 107 LYS A C 1
ATOM 877 O O . LYS A 1 107 ? -7.454 -2.700 20.132 1.00 87.94 107 LYS A O 1
ATOM 882 N N . ILE A 1 108 ? -6.411 -1.466 21.676 1.00 84.31 108 ILE A N 1
ATOM 883 C CA . ILE A 1 108 ? -5.067 -1.991 21.391 1.00 84.31 108 ILE A CA 1
ATOM 884 C C . ILE A 1 108 ? -4.935 -3.515 21.557 1.00 84.31 108 ILE A C 1
ATOM 886 O O . ILE A 1 108 ? -4.064 -4.131 20.954 1.00 84.31 108 ILE A O 1
ATOM 890 N N . ASN A 1 109 ? -5.790 -4.135 22.374 1.00 91.19 109 ASN A N 1
ATOM 891 C CA . ASN A 1 109 ? -5.829 -5.584 22.569 1.00 91.19 109 ASN A CA 1
ATOM 892 C C . ASN A 1 109 ? -6.709 -6.310 21.537 1.00 91.19 109 ASN A C 1
ATOM 894 O O . ASN A 1 109 ? -6.786 -7.539 21.552 1.00 91.19 109 ASN A O 1
ATOM 898 N N . GLU A 1 110 ? -7.390 -5.573 20.664 1.00 91.25 110 GLU A N 1
ATOM 899 C CA . GLU A 1 110 ? -8.234 -6.122 19.613 1.00 91.25 110 GLU A CA 1
ATOM 900 C C . GLU A 1 110 ? -7.446 -6.209 18.306 1.00 91.25 110 GLU A C 1
ATOM 902 O O . GLU A 1 110 ? -6.602 -5.371 17.994 1.00 91.25 110 GLU A O 1
ATOM 907 N N . ARG A 1 111 ? -7.719 -7.251 17.516 1.00 88.75 111 ARG A N 1
ATOM 908 C CA . ARG A 1 111 ? -7.101 -7.417 16.197 1.00 88.75 111 ARG A CA 1
ATOM 909 C C . ARG A 1 111 ? -8.008 -6.793 15.137 1.00 88.75 111 ARG A C 1
ATOM 911 O O . ARG A 1 111 ? -9.078 -7.358 14.886 1.00 88.75 111 ARG A O 1
ATOM 918 N N . PRO A 1 112 ? -7.621 -5.668 14.510 1.00 90.50 112 PRO A N 1
ATOM 919 C CA . PRO A 1 112 ? -8.426 -5.068 13.461 1.00 90.50 112 PRO A CA 1
ATOM 920 C C . PRO A 1 112 ? -8.542 -5.992 12.254 1.00 90.50 112 PRO A C 1
ATOM 922 O O . PRO A 1 112 ? -7.563 -6.584 11.801 1.00 90.50 112 PRO A O 1
ATOM 925 N N . LYS A 1 113 ? -9.761 -6.099 11.720 1.00 92.56 113 LYS A N 1
ATOM 926 C CA . LYS A 1 113 ? -10.002 -6.703 10.410 1.00 92.56 113 LYS A CA 1
ATOM 927 C C . LYS A 1 113 ? -9.794 -5.632 9.347 1.00 92.56 113 LYS A C 1
ATOM 929 O O . LYS A 1 113 ? -10.496 -4.622 9.365 1.00 92.56 113 LYS A O 1
ATOM 934 N N . TRP A 1 114 ? -8.852 -5.879 8.447 1.00 95.19 114 TRP A N 1
ATOM 935 C CA . TRP A 1 114 ? -8.621 -5.048 7.272 1.00 95.19 114 TRP A CA 1
ATOM 936 C C . TRP A 1 114 ? -9.545 -5.471 6.131 1.00 95.19 114 TRP A C 1
ATOM 938 O O . TRP A 1 114 ? -9.822 -6.661 5.987 1.00 95.19 114 TRP A O 1
ATOM 948 N N . PHE A 1 115 ? -10.011 -4.498 5.347 1.00 96.44 115 PHE A N 1
ATOM 949 C CA . PHE A 1 115 ? -10.879 -4.676 4.181 1.00 96.44 115 PHE A CA 1
ATOM 950 C C . PHE A 1 115 ? -12.057 -5.612 4.478 1.00 96.44 115 PHE A C 1
ATOM 952 O O . PHE A 1 115 ? -12.237 -6.653 3.849 1.00 96.44 115 PHE A O 1
ATOM 959 N N . ASN A 1 116 ? -12.846 -5.266 5.499 1.00 95.62 116 ASN A N 1
ATOM 960 C CA . ASN A 1 116 ? -13.942 -6.111 5.955 1.00 95.62 116 ASN A CA 1
ATOM 961 C C . ASN A 1 116 ? -14.927 -6.374 4.811 1.00 95.62 116 ASN A C 1
ATOM 963 O O . ASN A 1 116 ? -15.342 -5.440 4.132 1.00 95.62 116 ASN A O 1
ATOM 967 N N . GLY A 1 117 ? -15.274 -7.642 4.599 1.00 95.19 117 GLY A N 1
ATOM 968 C CA . GLY A 1 117 ? -16.161 -8.058 3.516 1.00 95.19 117 GLY A CA 1
ATOM 969 C C . GLY A 1 117 ? -15.466 -8.259 2.170 1.00 95.19 117 GLY A C 1
ATOM 970 O O . GLY A 1 117 ? -16.061 -8.891 1.305 1.00 95.19 117 GLY A O 1
ATOM 971 N N . ALA A 1 118 ? -14.217 -7.821 1.983 1.00 97.12 118 ALA A N 1
ATOM 972 C CA . ALA A 1 118 ? -13.517 -8.102 0.738 1.00 97.12 118 ALA A CA 1
ATOM 973 C C . ALA A 1 118 ? -13.089 -9.570 0.640 1.00 97.12 118 ALA A C 1
ATOM 975 O O . ALA A 1 118 ? -12.690 -10.194 1.626 1.00 97.12 118 ALA A O 1
ATOM 976 N N . THR A 1 119 ? -13.111 -10.100 -0.580 1.00 97.25 119 THR A N 1
ATOM 977 C CA . THR A 1 119 ? -12.544 -11.415 -0.900 1.00 97.25 119 THR A CA 1
ATOM 978 C C . THR A 1 119 ? -11.643 -11.298 -2.114 1.00 97.25 119 THR A C 1
ATOM 980 O O . THR A 1 119 ? -11.994 -10.615 -3.076 1.00 97.25 119 THR A O 1
ATOM 983 N N . LEU A 1 120 ? -10.522 -12.009 -2.097 1.00 96.50 120 LEU A N 1
ATOM 984 C CA . LEU A 1 120 ? -9.571 -12.069 -3.202 1.00 96.50 120 LEU A CA 1
ATOM 985 C C . LEU A 1 120 ? -9.019 -13.483 -3.353 1.00 96.50 120 LEU A C 1
ATOM 987 O O . LEU A 1 120 ? -9.079 -14.281 -2.414 1.00 96.50 120 LEU A O 1
ATOM 991 N N . ASN A 1 121 ? -8.439 -13.769 -4.515 1.00 96.62 121 ASN A N 1
ATOM 992 C CA . ASN A 1 121 ? -7.567 -14.917 -4.710 1.00 96.62 121 ASN A CA 1
ATOM 993 C C . ASN A 1 121 ? -6.113 -14.428 -4.811 1.00 96.62 121 ASN A C 1
ATOM 995 O O . ASN A 1 121 ? -5.786 -13.579 -5.640 1.00 96.62 121 ASN A O 1
ATOM 999 N N . TYR A 1 122 ? -5.241 -14.943 -3.942 1.00 94.38 122 TYR A N 1
ATOM 1000 C CA . TYR A 1 122 ? -3.840 -14.519 -3.906 1.00 94.38 122 TYR A CA 1
ATOM 1001 C C . TYR A 1 122 ? -3.081 -14.952 -5.164 1.00 94.38 122 TYR A C 1
ATOM 1003 O O . TYR A 1 122 ? -2.385 -14.150 -5.776 1.00 94.38 122 TYR A O 1
ATOM 1011 N N . THR A 1 123 ? -3.254 -16.207 -5.579 1.00 94.06 123 THR A N 1
ATOM 1012 C CA . THR A 1 123 ? -2.591 -16.778 -6.754 1.00 94.06 123 THR A CA 1
ATOM 1013 C C . THR A 1 123 ? -2.968 -16.035 -8.031 1.00 94.06 123 THR A C 1
ATOM 1015 O O . THR A 1 123 ? -2.093 -15.735 -8.831 1.00 94.06 123 THR A O 1
ATOM 1018 N N . GLU A 1 124 ? -4.241 -15.685 -8.198 1.00 93.50 124 GLU A N 1
ATOM 1019 C CA . GLU A 1 124 ? -4.715 -14.874 -9.324 1.00 93.50 124 GLU A CA 1
ATOM 1020 C C . GLU A 1 124 ? -3.989 -13.527 -9.384 1.00 93.50 124 GLU A C 1
ATOM 1022 O O . GLU A 1 124 ? -3.374 -13.199 -10.392 1.00 93.50 124 GLU A O 1
ATOM 1027 N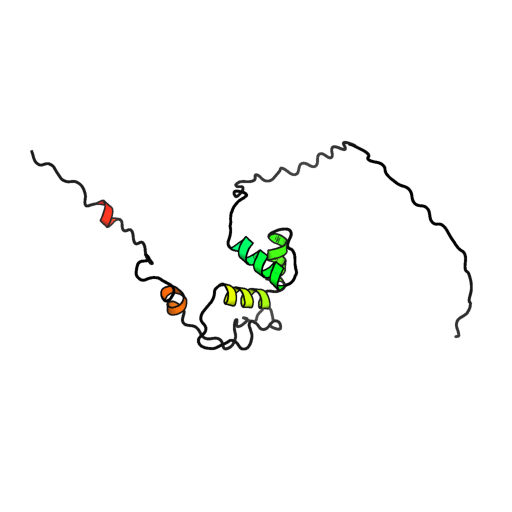 N . ASN A 1 125 ? -3.965 -12.794 -8.270 1.00 93.56 125 ASN A N 1
ATOM 1028 C CA . ASN A 1 125 ? -3.313 -11.489 -8.205 1.00 93.56 125 ASN A CA 1
ATOM 1029 C C . ASN A 1 125 ? -1.797 -11.547 -8.461 1.00 93.56 125 ASN A C 1
ATOM 1031 O O . ASN A 1 125 ? -1.223 -10.565 -8.929 1.00 93.56 125 ASN A O 1
ATOM 1035 N N . VAL A 1 126 ? -1.151 -12.678 -8.165 1.00 92.19 126 VAL A N 1
ATOM 1036 C CA . VAL A 1 126 ? 0.288 -12.878 -8.388 1.00 92.19 126 VAL A CA 1
ATOM 1037 C C . VAL A 1 126 ? 0.598 -13.361 -9.809 1.00 92.19 126 VAL A C 1
ATOM 1039 O O . VAL A 1 126 ? 1.613 -12.957 -10.368 1.00 92.19 126 VAL A O 1
A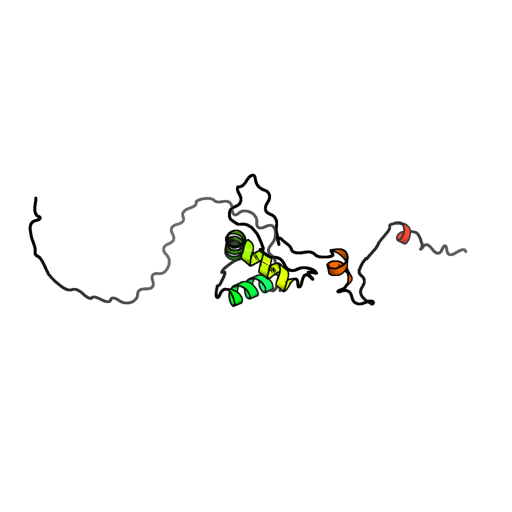TOM 1042 N N . ILE A 1 127 ? -0.240 -14.222 -10.397 1.00 88.69 127 ILE A N 1
ATOM 1043 C CA . ILE A 1 127 ? 0.075 -14.936 -11.648 1.00 88.69 127 ILE A CA 1
ATOM 1044 C C . ILE A 1 127 ? -0.612 -14.321 -12.874 1.00 88.69 127 ILE A C 1
ATOM 1046 O O . ILE A 1 127 ? -0.005 -14.276 -13.939 1.00 88.69 127 ILE A O 1
ATOM 1050 N N . GLU A 1 128 ? -1.853 -13.834 -12.754 1.00 83.69 128 GLU A N 1
ATOM 1051 C CA . GLU A 1 128 ? -2.682 -13.415 -13.903 1.00 83.69 128 GLU A CA 1
ATOM 1052 C C . GLU A 1 128 ? -2.049 -12.268 -14.710 1.00 83.69 128 GLU A C 1
ATOM 1054 O O . GLU A 1 128 ? -2.278 -12.151 -15.910 1.00 83.69 128 GLU A O 1
ATOM 1059 N N . ARG A 1 129 ? -1.220 -11.437 -14.066 1.00 80.31 129 ARG A N 1
ATOM 1060 C CA . ARG A 1 129 ? -0.582 -10.262 -14.681 1.00 80.31 129 ARG A CA 1
ATOM 1061 C C . ARG A 1 129 ? 0.653 -10.586 -15.529 1.00 80.31 129 ARG A C 1
ATOM 1063 O O . ARG A 1 129 ? 1.165 -9.688 -16.192 1.00 80.31 129 ARG A O 1
ATOM 1070 N N . GLY A 1 130 ? 1.159 -11.818 -15.481 1.00 80.94 130 GLY A N 1
ATOM 1071 C CA . GLY A 1 130 ? 2.346 -12.218 -16.237 1.00 80.94 130 GLY A CA 1
ATOM 1072 C C . GLY A 1 130 ? 2.054 -12.417 -17.724 1.00 80.94 130 GLY A C 1
ATOM 1073 O O . GLY A 1 130 ? 1.013 -12.961 -18.096 1.00 80.94 130 GLY A O 1
ATOM 1074 N N . VAL A 1 131 ? 2.988 -12.028 -18.593 1.00 83.69 131 VAL A N 1
ATOM 1075 C CA . VAL A 1 131 ? 2.951 -12.423 -20.007 1.00 83.69 131 VAL A CA 1
ATOM 1076 C C . VAL A 1 131 ? 3.546 -13.824 -20.129 1.00 83.69 131 VAL A C 1
ATOM 1078 O O . VAL A 1 131 ? 4.529 -14.141 -19.471 1.00 83.69 131 VAL A O 1
ATOM 1081 N N . ALA A 1 132 ? 2.992 -14.674 -21.000 1.00 82.69 132 ALA A N 1
ATOM 1082 C CA . ALA A 1 132 ? 3.458 -16.059 -21.163 1.00 82.69 132 ALA A CA 1
ATOM 1083 C C . ALA A 1 132 ? 4.956 -16.190 -21.519 1.00 82.69 132 ALA A C 1
ATOM 1085 O O . ALA A 1 132 ? 5.542 -17.249 -21.313 1.00 82.69 132 ALA A O 1
ATOM 1086 N N . ALA A 1 133 ? 5.564 -15.134 -22.066 1.00 87.56 133 ALA A N 1
ATOM 1087 C CA . ALA A 1 133 ? 6.982 -15.082 -22.407 1.00 87.56 133 ALA A CA 1
ATOM 1088 C C . ALA A 1 133 ? 7.891 -14.650 -21.237 1.00 87.56 133 ALA A C 1
ATOM 1090 O O . ALA A 1 133 ? 9.108 -14.799 -21.340 1.00 87.56 133 ALA A O 1
ATOM 1091 N N . ASP A 1 134 ? 7.329 -14.121 -20.147 1.00 90.38 134 ASP A N 1
ATOM 1092 C CA . ASP A 1 134 ? 8.099 -13.611 -19.015 1.00 90.38 134 ASP A CA 1
ATOM 1093 C C . ASP A 1 134 ? 8.518 -14.742 -18.071 1.00 90.38 134 ASP A C 1
ATOM 1095 O O . ASP A 1 134 ? 7.770 -15.681 -17.783 1.00 90.38 134 ASP A O 1
ATOM 1099 N N . VAL A 1 135 ? 9.732 -14.639 -17.532 1.00 89.06 135 VAL A N 1
ATOM 1100 C CA . VAL A 1 135 ? 10.242 -15.611 -16.562 1.00 89.06 135 VAL A CA 1
ATOM 1101 C C . VAL A 1 135 ? 9.711 -15.277 -15.168 1.00 89.06 135 VAL A C 1
ATOM 1103 O O . VAL A 1 135 ? 10.159 -14.323 -14.540 1.00 89.06 135 VAL A O 1
ATOM 1106 N N . ALA A 1 136 ? 8.798 -16.102 -14.653 1.00 89.19 136 ALA A N 1
ATOM 1107 C CA . ALA A 1 136 ? 8.277 -15.965 -13.288 1.00 89.19 136 ALA A CA 1
ATOM 1108 C C . ALA A 1 136 ? 9.205 -16.563 -12.212 1.00 89.19 136 ALA A C 1
ATOM 1110 O O . ALA A 1 136 ? 9.218 -16.101 -11.073 1.00 89.19 136 ALA A O 1
ATOM 1111 N N . VAL A 1 137 ? 9.971 -17.607 -12.553 1.00 90.25 137 VAL A N 1
ATOM 1112 C CA . VAL A 1 137 ? 10.842 -18.324 -11.609 1.00 90.25 137 VAL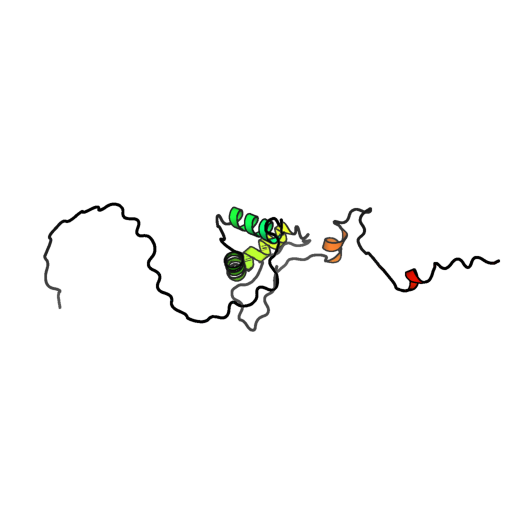 A CA 1
ATOM 1113 C C . VAL A 1 137 ? 12.196 -18.597 -12.254 1.00 90.25 137 VAL A C 1
ATOM 1115 O O . VAL A 1 137 ? 12.293 -19.349 -13.221 1.00 90.25 137 VAL A O 1
ATOM 1118 N N . LEU A 1 138 ? 13.252 -18.019 -11.678 1.00 90.19 138 LEU A N 1
ATOM 1119 C CA . LEU A 1 138 ? 14.639 -18.378 -11.966 1.00 90.19 138 LEU A CA 1
ATOM 1120 C C . LEU A 1 138 ? 15.103 -19.388 -10.918 1.00 90.19 138 LEU A C 1
ATOM 1122 O O . LEU A 1 138 ? 15.325 -19.041 -9.759 1.00 90.19 138 LEU A O 1
ATOM 1126 N N . TYR A 1 139 ? 15.226 -20.648 -11.323 1.00 90.25 139 TYR A N 1
ATOM 1127 C CA . TYR A 1 139 ? 15.727 -21.714 -10.463 1.00 90.25 139 TYR A CA 1
ATOM 1128 C C . TYR A 1 139 ? 17.164 -22.063 -10.849 1.00 90.25 139 TYR A C 1
ATOM 1130 O O . TYR A 1 139 ? 17.422 -22.496 -11.969 1.00 90.25 139 TYR A O 1
ATOM 1138 N N . ALA A 1 140 ? 18.092 -21.896 -9.910 1.00 87.88 140 ALA A N 1
ATOM 1139 C CA . ALA A 1 140 ? 19.474 -22.334 -10.045 1.00 87.88 140 ALA A CA 1
ATOM 1140 C C . ALA A 1 140 ? 19.758 -23.402 -8.985 1.00 87.88 140 ALA A C 1
ATOM 1142 O O . ALA A 1 140 ? 19.572 -23.164 -7.791 1.00 87.88 140 ALA A O 1
ATOM 1143 N N . SER A 1 141 ? 20.206 -24.582 -9.415 1.00 86.06 141 SER A N 1
ATOM 1144 C CA . SER A 1 141 ? 20.628 -25.657 -8.515 1.00 86.06 141 SER A CA 1
ATOM 1145 C C . SER A 1 141 ? 22.077 -26.038 -8.771 1.00 86.06 141 SER A C 1
ATOM 1147 O O . SER A 1 141 ? 22.574 -25.942 -9.890 1.00 86.06 141 SER A O 1
ATOM 1149 N N . MET A 1 142 ? 22.755 -26.488 -7.718 1.00 78.38 142 MET A N 1
ATOM 1150 C CA . MET A 1 142 ? 24.178 -26.835 -7.757 1.00 78.38 142 MET A CA 1
ATOM 1151 C C . MET A 1 142 ? 24.497 -27.965 -8.751 1.00 78.38 142 MET A C 1
ATOM 1153 O O . MET A 1 142 ? 25.614 -28.031 -9.255 1.00 78.38 142 MET A O 1
ATOM 1157 N N . LEU A 1 143 ? 23.513 -28.811 -9.079 1.00 70.38 143 LEU A N 1
ATOM 1158 C CA . LEU A 1 143 ? 23.671 -29.911 -10.033 1.00 70.38 143 LEU A CA 1
ATOM 1159 C C . LEU A 1 143 ? 24.003 -29.417 -11.455 1.00 70.38 143 LEU A C 1
ATOM 1161 O O . LEU A 1 143 ? 24.657 -30.127 -12.207 1.00 70.38 143 LEU A O 1
ATOM 1165 N N . PHE A 1 144 ? 23.625 -28.180 -11.795 1.00 59.62 144 PHE A N 1
ATOM 1166 C CA . PHE A 1 144 ? 23.849 -27.586 -13.117 1.00 59.62 144 PHE A CA 1
ATOM 1167 C C . PHE A 1 144 ? 25.308 -27.170 -13.387 1.00 59.62 144 PHE A C 1
ATOM 1169 O O . PHE A 1 144 ? 25.643 -26.851 -14.521 1.00 59.62 144 PHE A O 1
ATOM 1176 N N . LEU A 1 145 ? 26.185 -27.166 -12.373 1.00 58.50 145 LEU A N 1
ATOM 1177 C CA . LEU A 1 145 ? 27.593 -26.758 -12.514 1.00 58.50 145 LEU A CA 1
ATOM 1178 C C . LEU A 1 145 ? 28.568 -27.931 -12.712 1.00 58.50 145 LEU A C 1
ATOM 1180 O O . LEU A 1 145 ? 29.770 -27.702 -12.816 1.00 58.50 145 LEU A O 1
ATOM 1184 N N . LEU A 1 146 ? 28.082 -29.177 -12.739 1.00 59.78 146 LEU A N 1
ATOM 1185 C CA . LEU A 1 146 ? 28.934 -30.371 -12.834 1.00 59.78 146 LEU A CA 1
ATOM 1186 C C . LEU A 1 146 ? 28.974 -31.002 -14.233 1.00 59.78 146 LEU A C 1
ATOM 1188 O O . LEU A 1 146 ? 29.655 -32.010 -14.411 1.00 59.78 146 LEU A O 1
ATOM 1192 N N . GLU A 1 147 ? 28.289 -30.423 -15.223 1.00 62.84 147 GLU A N 1
ATOM 1193 C CA . GLU A 1 147 ? 28.130 -31.035 -16.550 1.00 62.84 147 GLU A CA 1
ATOM 1194 C C . GLU A 1 147 ? 28.974 -30.401 -17.671 1.00 62.84 147 GLU A C 1
ATOM 1196 O O . GLU A 1 147 ? 28.643 -30.554 -18.838 1.00 62.84 147 GLU A O 1
ATOM 1201 N N . GLU A 1 148 ? 30.117 -29.777 -17.360 1.00 63.97 148 GLU A N 1
ATOM 1202 C CA . GLU A 1 148 ? 31.162 -29.551 -18.374 1.00 63.97 148 GLU A CA 1
ATOM 1203 C C . GLU A 1 148 ? 32.583 -29.793 -17.846 1.00 63.97 148 GLU A C 1
ATOM 1205 O O . GLU A 1 148 ? 33.261 -28.897 -17.349 1.00 63.97 148 GLU A O 1
ATOM 1210 N N . VAL A 1 149 ? 33.079 -31.014 -18.062 1.00 60.50 149 VAL A N 1
ATOM 1211 C CA . VAL A 1 149 ? 34.475 -31.221 -18.474 1.00 60.50 149 VAL A CA 1
ATOM 1212 C C . VAL A 1 149 ? 34.461 -32.230 -19.625 1.00 60.50 149 VAL A C 1
ATOM 1214 O O . VAL A 1 149 ? 34.429 -33.439 -19.368 1.00 60.50 149 VAL A O 1
ATOM 1217 N N . PRO A 1 150 ? 34.479 -31.804 -20.903 1.00 56.50 150 PRO A N 1
ATOM 1218 C CA . PRO A 1 150 ? 34.817 -32.726 -21.972 1.00 56.50 150 PRO A CA 1
ATOM 1219 C C . PRO A 1 150 ? 36.266 -33.166 -21.748 1.00 56.50 150 PRO A C 1
ATOM 1221 O O . PRO A 1 150 ? 37.219 -32.412 -21.943 1.00 56.50 150 PRO A O 1
ATOM 1224 N N . THR A 1 151 ? 36.437 -34.405 -21.294 1.00 53.94 151 THR A N 1
ATOM 1225 C CA . THR A 1 151 ? 37.738 -35.066 -21.326 1.00 53.94 151 THR A CA 1
ATOM 1226 C C . THR A 1 151 ? 38.096 -35.278 -22.790 1.00 53.94 151 THR A C 1
ATOM 1228 O O . THR A 1 151 ? 37.555 -36.157 -23.459 1.00 53.94 151 THR A O 1
ATOM 1231 N N . VAL A 1 152 ? 39.016 -34.459 -23.301 1.00 54.53 152 VAL A N 1
ATOM 1232 C CA . VAL A 1 152 ? 39.749 -34.796 -24.520 1.00 54.53 152 VAL A CA 1
ATOM 1233 C C . VAL A 1 152 ? 40.528 -36.071 -24.213 1.00 54.53 152 VAL A C 1
ATOM 1235 O O . VAL A 1 152 ? 41.465 -36.076 -23.415 1.00 54.53 152 VAL A O 1
ATOM 1238 N N . LYS A 1 153 ? 40.073 -37.183 -24.795 1.00 48.19 153 LYS A N 1
ATOM 1239 C CA . LYS A 1 153 ? 40.879 -38.392 -24.914 1.00 48.19 153 LYS A CA 1
ATOM 1240 C C . LYS A 1 153 ? 41.905 -38.160 -26.021 1.00 48.19 153 LYS A C 1
ATOM 1242 O O . LYS A 1 153 ? 41.500 -37.827 -27.130 1.00 48.19 153 LYS A O 1
ATOM 1247 N N . ILE A 1 154 ? 43.152 -38.472 -25.652 1.00 44.16 154 ILE A N 1
ATOM 1248 C CA . ILE A 1 154 ? 44.385 -38.685 -26.437 1.00 44.16 154 ILE A CA 1
ATOM 1249 C C . ILE A 1 154 ? 44.947 -37.494 -27.214 1.00 44.16 154 ILE A C 1
ATOM 1251 O O . ILE A 1 154 ? 44.372 -37.105 -28.249 1.00 44.16 154 ILE A O 1
#